Protein AF-A0AAW5B518-F1 (afdb_monomer)

Mean predicted aligned error: 6.76 Å

Structure (mmCIF, N/CA/C/O backbone):
data_AF-A0AAW5B518-F1
#
_entry.id   AF-A0AAW5B518-F1
#
loop_
_atom_site.group_PDB
_atom_site.id
_atom_site.type_symbol
_atom_site.label_atom_id
_atom_site.label_alt_id
_atom_site.label_comp_id
_atom_site.label_asym_id
_atom_site.label_entity_id
_atom_site.label_seq_id
_atom_site.pdbx_PDB_ins_code
_atom_site.Cartn_x
_atom_site.Cartn_y
_atom_site.Cartn_z
_atom_site.occupancy
_atom_site.B_iso_or_equiv
_atom_site.auth_seq_id
_atom_site.auth_comp_id
_atom_site.auth_asym_id
_atom_site.auth_atom_id
_atom_site.pdbx_PDB_model_num
ATOM 1 N N . MET A 1 1 ? -22.411 -0.157 7.465 1.00 55.94 1 MET A N 1
ATOM 2 C CA . MET A 1 1 ? -22.295 -1.334 6.573 1.00 55.94 1 MET A CA 1
ATOM 3 C C . MET A 1 1 ? -21.384 -1.127 5.349 1.00 55.94 1 MET A C 1
ATOM 5 O O . MET A 1 1 ? -20.871 -2.118 4.850 1.00 55.94 1 MET A O 1
ATOM 9 N N . ASN A 1 2 ? -21.084 0.107 4.903 1.00 72.38 2 ASN A N 1
ATOM 10 C CA . ASN A 1 2 ? -20.284 0.327 3.677 1.00 72.38 2 ASN A CA 1
ATOM 11 C C . ASN A 1 2 ? -18.753 0.385 3.869 1.00 72.38 2 ASN A C 1
ATOM 13 O O . ASN A 1 2 ? -18.021 -0.028 2.974 1.00 72.38 2 ASN A O 1
ATOM 17 N N . LEU A 1 3 ? -18.254 0.828 5.030 1.00 73.12 3 LEU A N 1
ATOM 18 C CA . LEU A 1 3 ? -16.806 0.969 5.286 1.00 73.12 3 LEU A CA 1
ATOM 19 C C . LEU A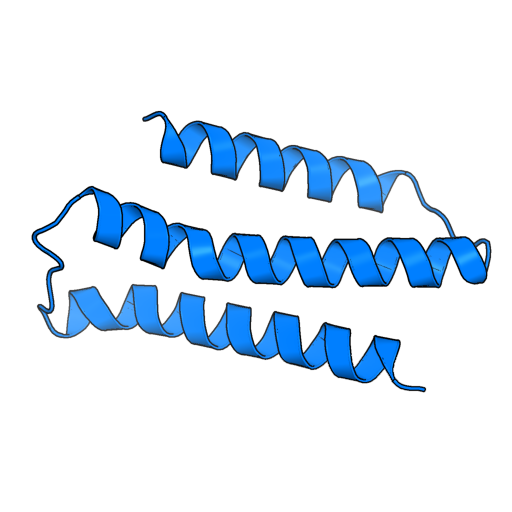 1 3 ? -16.061 -0.371 5.278 1.00 73.12 3 LEU A C 1
ATOM 21 O O . LEU A 1 3 ? -14.957 -0.467 4.747 1.00 73.12 3 LEU A O 1
ATOM 25 N N . TYR A 1 4 ? -16.693 -1.420 5.814 1.00 77.31 4 TYR A N 1
ATOM 26 C CA . TYR A 1 4 ? -16.109 -2.757 5.837 1.00 77.31 4 TYR A CA 1
ATOM 27 C C . TYR A 1 4 ? -15.918 -3.285 4.410 1.00 77.31 4 TYR A C 1
ATOM 29 O O . TYR A 1 4 ? -14.807 -3.644 4.042 1.00 77.31 4 TYR A O 1
ATOM 37 N N . ARG A 1 5 ? -16.953 -3.230 3.558 1.00 83.06 5 ARG A N 1
ATOM 38 C CA . ARG A 1 5 ? -16.847 -3.650 2.147 1.00 83.06 5 ARG A CA 1
ATOM 39 C C . ARG A 1 5 ? -15.808 -2.836 1.372 1.00 83.06 5 ARG A C 1
ATOM 41 O O . ARG A 1 5 ? -15.005 -3.428 0.660 1.00 83.06 5 ARG A O 1
ATOM 48 N N . ALA A 1 6 ? -15.773 -1.516 1.561 1.00 83.62 6 ALA A N 1
ATOM 49 C CA . ALA A 1 6 ? -14.784 -0.649 0.919 1.00 83.62 6 ALA A CA 1
ATOM 50 C C . ALA A 1 6 ? -13.341 -1.025 1.303 1.00 83.62 6 ALA A C 1
ATOM 52 O O . ALA A 1 6 ? -12.479 -1.120 0.434 1.00 83.62 6 ALA A O 1
ATOM 53 N N . LYS A 1 7 ? -13.084 -1.328 2.584 1.00 84.81 7 LYS A N 1
ATOM 54 C CA . LYS A 1 7 ? -11.771 -1.795 3.059 1.00 84.81 7 LYS A CA 1
ATOM 55 C C . LYS A 1 7 ? -11.330 -3.083 2.359 1.00 84.81 7 LYS A C 1
ATOM 57 O O . LYS A 1 7 ? -10.201 -3.162 1.886 1.00 84.81 7 LYS A O 1
ATOM 62 N N . TYR A 1 8 ? -12.204 -4.090 2.301 1.00 85.81 8 TYR A N 1
ATOM 63 C CA . TYR A 1 8 ? -11.869 -5.362 1.651 1.00 85.81 8 TYR A CA 1
ATOM 64 C C . TYR A 1 8 ? -11.654 -5.197 0.149 1.00 85.81 8 TYR A C 1
ATOM 66 O O . TYR A 1 8 ? -10.758 -5.832 -0.394 1.00 85.81 8 TYR A O 1
ATOM 74 N N . LEU A 1 9 ? -12.412 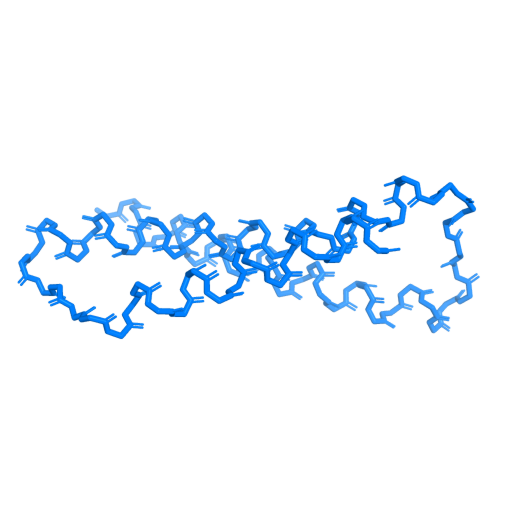-4.313 -0.504 1.00 88.88 9 LEU A N 1
ATOM 75 C CA . LEU A 1 9 ? -12.215 -4.005 -1.917 1.00 88.88 9 LEU A CA 1
ATOM 76 C C . LEU A 1 9 ? -10.838 -3.370 -2.170 1.00 88.88 9 LEU A C 1
ATOM 78 O O . LEU A 1 9 ? -10.139 -3.788 -3.086 1.00 88.88 9 LEU A O 1
ATOM 82 N N . LEU A 1 10 ? -10.410 -2.424 -1.326 1.00 89.12 10 LEU A N 1
ATOM 83 C CA . LEU A 1 10 ? -9.077 -1.815 -1.421 1.00 89.12 10 LEU A CA 1
ATOM 84 C C . LEU A 1 10 ? -7.957 -2.841 -1.226 1.00 89.12 10 LEU A C 1
ATOM 86 O O . LEU A 1 10 ? -6.994 -2.847 -1.988 1.00 89.12 10 LEU A O 1
ATOM 90 N N . TYR A 1 11 ? -8.091 -3.736 -0.245 1.00 89.12 11 TYR A N 1
ATOM 91 C CA . TYR A 1 11 ? -7.109 -4.801 -0.032 1.00 89.12 11 TYR A CA 1
ATOM 92 C C . TYR A 1 11 ? -7.092 -5.825 -1.167 1.00 89.12 11 TYR A C 1
ATOM 94 O O . TYR A 1 11 ? -6.018 -6.281 -1.547 1.00 89.12 11 TYR A O 1
ATOM 102 N N . LEU A 1 12 ? -8.251 -6.152 -1.742 1.00 91.38 12 LEU A N 1
ATOM 103 C CA . LEU A 1 12 ? -8.340 -7.040 -2.898 1.00 91.38 12 LEU A CA 1
ATOM 104 C C . LEU A 1 12 ? -7.648 -6.425 -4.121 1.00 91.38 12 LEU A C 1
ATOM 106 O O . LEU A 1 12 ? -6.851 -7.093 -4.773 1.00 91.38 12 LEU A O 1
ATOM 110 N N . LEU A 1 13 ? -7.898 -5.142 -4.398 1.00 91.75 13 LEU A N 1
ATOM 111 C CA . LEU A 1 13 ? -7.234 -4.418 -5.484 1.00 91.75 13 LEU A CA 1
ATOM 112 C C . LEU A 1 13 ? -5.720 -4.330 -5.264 1.00 91.75 13 LEU A C 1
ATOM 114 O O . LEU A 1 13 ? -4.955 -4.534 -6.203 1.00 91.75 13 LEU A O 1
ATOM 118 N N . ALA A 1 14 ? -5.279 -4.088 -4.026 1.00 90.50 14 ALA A N 1
ATOM 119 C CA . ALA A 1 14 ? -3.860 -4.095 -3.688 1.00 90.50 14 ALA A CA 1
ATOM 120 C C . ALA A 1 14 ? -3.215 -5.469 -3.923 1.00 90.50 14 ALA A C 1
ATOM 122 O O . ALA A 1 14 ? -2.125 -5.547 -4.483 1.00 90.50 14 ALA A O 1
ATOM 123 N N . LEU A 1 15 ? -3.896 -6.552 -3.536 1.00 91.44 15 LEU A N 1
ATOM 124 C CA . LEU A 1 15 ? -3.421 -7.919 -3.746 1.00 91.44 15 LEU A CA 1
ATOM 125 C C . LEU A 1 15 ? -3.257 -8.226 -5.240 1.00 91.44 15 LEU A C 1
ATOM 127 O O . LEU A 1 15 ? -2.216 -8.729 -5.656 1.00 91.44 15 LEU A O 1
ATOM 131 N N . ILE A 1 16 ? -4.262 -7.880 -6.048 1.00 91.56 16 ILE A N 1
ATOM 132 C CA . ILE A 1 16 ? -4.220 -8.050 -7.506 1.00 91.56 16 ILE A CA 1
ATOM 133 C C . ILE A 1 16 ? -3.069 -7.232 -8.102 1.00 91.56 16 ILE A C 1
ATOM 135 O O . ILE A 1 16 ? -2.310 -7.748 -8.919 1.00 91.56 16 ILE A O 1
ATOM 139 N N . GLY A 1 17 ? -2.895 -5.984 -7.660 1.00 89.12 17 GLY A N 1
ATOM 140 C CA . GLY A 1 17 ? -1.794 -5.126 -8.095 1.00 89.12 17 GLY A CA 1
ATOM 141 C C . GLY A 1 17 ? -0.415 -5.699 -7.756 1.00 89.12 17 GLY A C 1
ATOM 142 O O . GLY A 1 17 ? 0.474 -5.686 -8.603 1.00 89.12 17 GLY A O 1
ATOM 143 N N . MET A 1 18 ? -0.236 -6.267 -6.558 1.00 89.44 18 MET A N 1
ATOM 144 C CA . MET A 1 18 ? 1.015 -6.944 -6.191 1.00 89.44 18 MET A CA 1
ATOM 145 C C . MET A 1 18 ? 1.270 -8.201 -7.024 1.00 89.44 18 MET A C 1
ATOM 147 O O . MET A 1 18 ? 2.399 -8.428 -7.447 1.00 89.44 18 MET A O 1
ATOM 151 N N . LEU A 1 19 ? 0.239 -9.005 -7.294 1.00 89.50 19 LEU A N 1
ATOM 152 C CA . LEU A 1 19 ? 0.375 -10.179 -8.159 1.00 89.50 19 LEU A CA 1
ATOM 153 C C . LEU A 1 19 ? 0.777 -9.775 -9.583 1.00 89.50 19 LEU A C 1
ATOM 155 O O 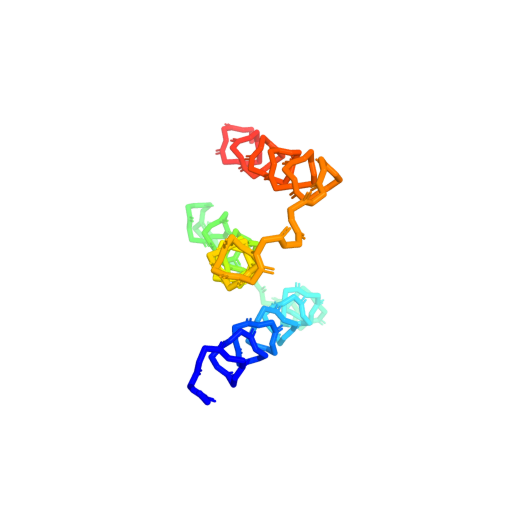. LEU A 1 19 ? 1.688 -10.370 -10.151 1.00 89.50 19 LEU A O 1
ATOM 159 N N . LEU A 1 20 ? 0.162 -8.725 -10.133 1.00 86.81 20 LEU A N 1
ATOM 160 C CA . LEU A 1 20 ? 0.524 -8.183 -11.444 1.00 86.81 20 LEU A CA 1
ATOM 161 C C . LEU A 1 20 ? 1.982 -7.719 -11.494 1.00 86.81 20 LEU A C 1
ATOM 163 O O . LEU A 1 20 ? 2.673 -8.022 -12.461 1.00 86.81 20 LEU A O 1
ATOM 167 N N . LEU A 1 21 ? 2.472 -7.049 -10.447 1.00 86.81 21 LEU A N 1
ATOM 168 C CA . LEU A 1 21 ? 3.873 -6.624 -10.358 1.00 86.81 21 LEU A CA 1
ATOM 169 C C . LEU A 1 21 ? 4.864 -7.792 -10.420 1.00 86.81 21 LEU A C 1
ATOM 171 O O . LEU A 1 21 ? 5.947 -7.630 -10.971 1.00 86.81 21 LEU A O 1
ATOM 175 N N . VAL A 1 22 ? 4.502 -8.959 -9.883 1.00 85.00 22 VAL A N 1
ATOM 176 C CA . VAL A 1 22 ? 5.333 -10.171 -9.962 1.00 85.00 22 VAL A CA 1
ATOM 177 C C . VAL A 1 22 ? 5.227 -10.831 -11.340 1.00 85.00 22 VAL A C 1
ATOM 179 O O . VAL A 1 22 ? 6.210 -11.367 -11.842 1.00 85.00 22 VAL A O 1
ATOM 182 N N . VAL A 1 23 ? 4.055 -10.780 -11.976 1.00 84.81 23 VAL A N 1
ATOM 183 C CA . VAL A 1 23 ? 3.803 -11.426 -13.276 1.00 84.81 23 VAL A CA 1
ATOM 184 C C . VAL A 1 23 ? 4.372 -10.629 -14.456 1.00 84.81 23 VAL A C 1
ATOM 186 O O . VAL A 1 23 ? 4.866 -11.230 -15.405 1.00 84.81 23 VAL A O 1
ATOM 189 N N . LEU A 1 24 ? 4.360 -9.294 -14.409 1.00 83.81 24 LEU A N 1
ATOM 190 C CA . LEU A 1 24 ? 4.899 -8.429 -15.470 1.00 83.81 24 LEU A CA 1
ATOM 191 C C . LEU A 1 24 ? 6.344 -8.775 -15.893 1.00 83.81 24 LEU A C 1
ATOM 193 O O . LEU A 1 24 ? 6.562 -8.983 -17.090 1.00 83.81 24 LEU A O 1
ATOM 197 N N . PRO A 1 25 ? 7.321 -8.913 -14.971 1.00 78.38 25 PRO A N 1
ATOM 198 C CA . PRO A 1 25 ? 8.678 -9.302 -15.345 1.00 78.38 25 PRO A CA 1
ATOM 199 C C . PRO A 1 25 ? 8.762 -10.744 -15.865 1.00 78.38 25 PRO A C 1
ATOM 201 O O . PRO A 1 25 ? 9.588 -11.017 -16.732 1.00 78.38 25 PRO A O 1
ATOM 204 N N . LEU A 1 26 ? 7.890 -11.659 -15.416 1.00 82.31 26 LEU A N 1
ATOM 205 C CA . LEU A 1 26 ? 7.828 -13.035 -15.940 1.00 82.31 26 LEU A CA 1
ATOM 206 C C . LEU A 1 26 ? 7.358 -13.082 -17.401 1.00 82.31 26 LEU A C 1
ATOM 208 O O . LEU A 1 26 ? 7.726 -13.992 -18.139 1.00 82.31 26 LEU A O 1
ATOM 212 N N . LEU A 1 27 ? 6.580 -12.086 -17.829 1.00 84.25 27 LEU A N 1
ATOM 213 C CA . LEU A 1 27 ? 6.143 -11.909 -19.215 1.00 84.25 27 LEU A CA 1
ATOM 214 C C . LEU A 1 27 ? 7.113 -11.055 -20.047 1.00 84.25 27 LEU A C 1
ATOM 216 O O . LEU A 1 27 ? 6.810 -10.744 -21.194 1.00 84.25 27 LEU A O 1
ATOM 220 N N . SER A 1 28 ? 8.271 -10.674 -19.489 1.00 77.94 28 SER A N 1
ATOM 221 C CA . SER A 1 28 ? 9.245 -9.772 -20.126 1.00 77.94 28 SER A CA 1
ATOM 222 C C . SER A 1 28 ? 8.665 -8.405 -20.519 1.00 77.94 28 SER A C 1
ATOM 224 O O . SER A 1 28 ? 9.190 -7.731 -21.403 1.00 77.94 28 SER A O 1
ATOM 226 N N . ILE A 1 29 ? 7.5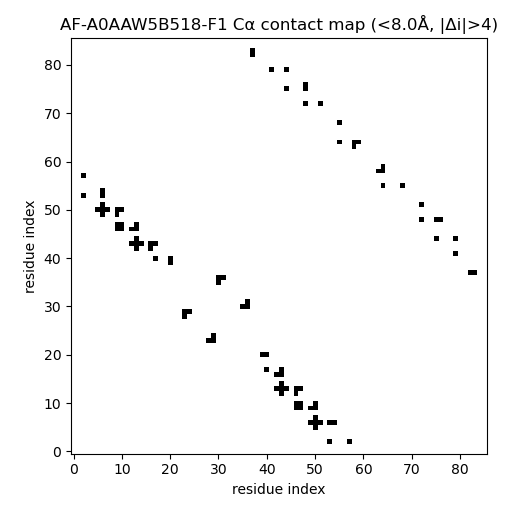86 -7.974 -19.856 1.00 74.31 29 ILE A N 1
ATOM 227 C CA . ILE A 1 29 ? 6.982 -6.657 -20.066 1.00 74.31 29 ILE A CA 1
ATOM 228 C C . ILE A 1 29 ? 7.719 -5.669 -19.166 1.00 74.31 29 ILE A C 1
ATOM 230 O O . ILE A 1 29 ? 7.554 -5.681 -17.944 1.00 74.31 29 ILE A O 1
ATOM 234 N N . THR A 1 30 ? 8.537 -4.809 -19.765 1.00 71.25 30 THR A N 1
ATOM 235 C CA . THR A 1 30 ? 9.257 -3.747 -19.062 1.00 71.25 30 THR A CA 1
ATOM 236 C C . THR A 1 30 ? 8.588 -2.397 -19.297 1.00 71.25 30 THR A C 1
ATOM 238 O O . THR A 1 30 ? 8.108 -2.086 -20.384 1.00 71.25 30 THR A O 1
ATOM 241 N N . VAL A 1 31 ? 8.540 -1.575 -18.249 1.00 73.00 31 VAL A N 1
ATOM 242 C CA . VAL A 1 31 ? 8.113 -0.178 -18.353 1.00 73.00 31 VAL A CA 1
ATOM 243 C C . VAL A 1 31 ? 9.373 0.669 -18.460 1.00 73.00 31 VAL A C 1
ATOM 245 O O . VAL A 1 31 ? 10.098 0.821 -17.481 1.00 73.00 31 VAL A O 1
ATOM 248 N N . GLU A 1 32 ? 9.643 1.206 -19.649 1.00 77.56 32 GLU A N 1
ATOM 249 C CA . GLU A 1 32 ? 10.868 1.975 -19.930 1.00 77.56 32 GLU A CA 1
ATOM 250 C C . GLU A 1 32 ? 10.917 3.317 -19.188 1.00 77.56 32 GLU A C 1
ATOM 252 O O . GLU A 1 32 ? 11.989 3.853 -18.915 1.00 77.56 32 GLU A O 1
ATOM 257 N N . ASN A 1 33 ? 9.754 3.865 -18.821 1.00 82.50 33 ASN A N 1
ATOM 258 C CA . ASN A 1 33 ? 9.680 5.118 -18.086 1.00 82.50 33 ASN A CA 1
ATOM 259 C C . ASN A 1 33 ? 9.875 4.879 -16.570 1.00 82.50 33 ASN A C 1
ATOM 261 O O . ASN A 1 33 ? 9.021 4.247 -15.933 1.00 82.50 33 ASN A O 1
ATOM 265 N N . PRO A 1 34 ? 10.936 5.437 -15.955 1.00 78.69 34 PRO A N 1
ATOM 266 C CA . PRO A 1 34 ? 11.253 5.203 -14.548 1.00 78.69 34 PRO A CA 1
ATOM 267 C C . PRO A 1 34 ? 10.196 5.778 -13.595 1.00 78.69 34 PRO A C 1
ATOM 269 O O . PRO A 1 34 ? 9.919 5.177 -12.557 1.00 78.69 34 PRO A O 1
ATOM 272 N N . PHE A 1 35 ? 9.545 6.892 -13.950 1.00 76.56 35 PHE A N 1
ATOM 273 C CA . PHE A 1 35 ? 8.463 7.466 -13.146 1.00 76.56 35 PHE A CA 1
ATOM 274 C C . PHE A 1 35 ? 7.210 6.587 -13.166 1.00 76.56 35 PHE A C 1
ATOM 276 O O . PHE A 1 35 ? 6.603 6.360 -12.116 1.00 76.56 35 PHE A O 1
ATOM 283 N N . LEU A 1 36 ? 6.832 6.056 -14.334 1.00 78.62 36 LEU A N 1
ATOM 284 C CA . LEU A 1 36 ? 5.687 5.147 -14.440 1.00 78.62 36 LEU A CA 1
ATOM 285 C C . LEU A 1 36 ? 5.957 3.837 -13.697 1.00 78.62 36 LEU A C 1
ATOM 287 O O . LEU A 1 36 ? 5.093 3.378 -12.955 1.00 78.62 36 LEU A O 1
ATOM 291 N N . SER A 1 37 ? 7.167 3.288 -13.819 1.00 81.06 37 SER A N 1
ATOM 292 C CA . SER A 1 37 ? 7.582 2.081 -13.098 1.00 81.06 37 SER A CA 1
ATOM 293 C C . SER A 1 37 ? 7.465 2.253 -11.577 1.00 81.06 37 SER A C 1
ATOM 295 O O . SER A 1 37 ? 6.750 1.490 -10.922 1.00 81.06 37 SER A O 1
ATOM 297 N N . LYS A 1 38 ? 8.052 3.321 -11.010 1.00 81.94 38 LYS A N 1
ATOM 298 C CA . LYS A 1 38 ? 7.939 3.617 -9.570 1.00 81.94 38 LYS A CA 1
ATOM 299 C C . LYS A 1 38 ? 6.483 3.818 -9.135 1.00 81.94 38 LYS A C 1
ATOM 301 O O . LYS A 1 38 ? 6.081 3.318 -8.087 1.00 81.94 38 LYS A O 1
ATOM 306 N N . THR A 1 39 ? 5.667 4.487 -9.951 1.00 81.88 39 THR A N 1
ATOM 307 C CA . THR A 1 39 ? 4.245 4.726 -9.644 1.00 81.88 39 THR A CA 1
ATOM 308 C C . THR A 1 39 ? 3.435 3.429 -9.596 1.00 81.88 39 THR A C 1
ATOM 310 O O . THR A 1 39 ? 2.658 3.226 -8.663 1.00 81.88 39 THR A O 1
ATOM 313 N N . ILE A 1 40 ? 3.635 2.527 -10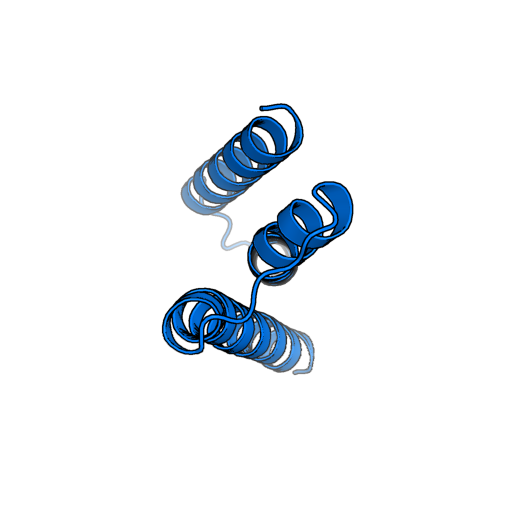.562 1.00 84.88 40 ILE A N 1
ATOM 314 C CA . ILE A 1 40 ? 2.940 1.231 -10.617 1.00 84.88 40 ILE A CA 1
ATOM 315 C C . ILE A 1 40 ? 3.321 0.371 -9.407 1.00 84.88 40 ILE A C 1
ATOM 317 O O . ILE A 1 40 ? 2.449 -0.264 -8.816 1.00 84.88 40 ILE A O 1
ATOM 321 N N . VAL A 1 41 ? 4.591 0.402 -8.987 1.00 84.88 41 VAL A N 1
ATOM 322 C CA . VAL A 1 41 ? 5.052 -0.316 -7.788 1.00 84.88 41 VAL A CA 1
ATOM 323 C C . VAL A 1 41 ? 4.439 0.253 -6.509 1.00 84.88 41 VAL A C 1
ATOM 325 O O . VAL A 1 41 ? 4.095 -0.505 -5.609 1.00 84.88 41 VAL A O 1
ATOM 328 N N . VAL A 1 42 ? 4.260 1.572 -6.424 1.00 86.88 42 VAL A N 1
ATOM 329 C CA . VAL A 1 42 ? 3.724 2.255 -5.235 1.00 86.88 42 VAL A CA 1
ATOM 330 C C . VAL A 1 42 ? 2.204 2.109 -5.099 1.00 86.88 42 VAL A C 1
ATOM 332 O O . VAL A 1 42 ? 1.683 2.091 -3.981 1.00 86.88 42 VAL A O 1
ATOM 335 N N . LEU A 1 43 ? 1.478 1.956 -6.209 1.00 87.94 43 LEU A N 1
ATOM 336 C CA . LEU A 1 43 ? 0.013 1.923 -6.234 1.00 87.94 43 LEU A CA 1
ATOM 337 C C . LEU A 1 43 ? -0.611 0.890 -5.260 1.00 87.94 43 LEU A C 1
ATOM 339 O O . LEU A 1 43 ? -1.496 1.277 -4.489 1.00 87.94 43 LEU A O 1
ATOM 343 N N . PRO A 1 44 ? -0.163 -0.382 -5.190 1.00 86.94 44 PRO A N 1
ATOM 344 C CA . PRO A 1 44 ? -0.692 -1.351 -4.228 1.00 86.94 44 PRO A CA 1
ATOM 345 C C . PRO A 1 44 ? -0.478 -0.937 -2.769 1.00 86.94 44 PRO A C 1
ATOM 347 O O . PRO A 1 44 ? -1.357 -1.143 -1.933 1.00 86.94 44 PRO A O 1
ATOM 350 N N . PHE A 1 45 ? 0.658 -0.313 -2.451 1.00 86.44 45 PHE A N 1
ATOM 351 C CA . PHE A 1 45 ? 0.955 0.149 -1.094 1.00 86.44 45 PHE A CA 1
ATOM 352 C C . PHE A 1 45 ? 0.042 1.304 -0.678 1.00 86.44 45 PHE A C 1
ATOM 354 O O . PHE A 1 45 ? -0.467 1.306 0.444 1.00 86.44 45 PHE A O 1
ATOM 361 N N . VAL A 1 46 ? -0.249 2.233 -1.595 1.00 87.94 46 VAL A N 1
ATOM 362 C CA . VAL A 1 46 ? -1.223 3.314 -1.367 1.00 87.94 46 VAL A CA 1
ATOM 363 C C . VAL A 1 46 ? -2.609 2.742 -1.070 1.00 87.94 46 VAL A C 1
ATOM 365 O O . VAL A 1 46 ? -3.264 3.174 -0.121 1.00 87.94 46 VAL A O 1
ATOM 368 N N . LEU A 1 47 ? -3.043 1.726 -1.822 1.00 89.38 47 LEU A N 1
ATOM 369 C CA . LEU A 1 47 ? -4.326 1.054 -1.594 1.00 89.38 47 LEU A CA 1
ATOM 370 C C . LEU A 1 47 ? -4.389 0.383 -0.211 1.00 89.38 47 LEU A C 1
ATOM 372 O O . LEU A 1 47 ? -5.399 0.503 0.490 1.00 89.38 47 LEU A O 1
ATOM 376 N N . VAL A 1 48 ? -3.300 -0.257 0.232 1.00 87.75 48 VAL A N 1
ATOM 377 C CA . VAL A 1 48 ? -3.195 -0.818 1.592 1.00 87.75 48 VAL A CA 1
ATOM 378 C C . VAL A 1 48 ? -3.261 0.281 2.653 1.00 87.75 48 VAL A C 1
ATOM 380 O O . VAL A 1 48 ? -3.994 0.132 3.633 1.00 87.75 48 VAL A O 1
ATOM 383 N N . LEU A 1 49 ? -2.547 1.395 2.467 1.00 88.06 49 LEU A N 1
ATOM 384 C CA . LEU A 1 49 ? -2.569 2.533 3.392 1.00 88.06 49 LEU A CA 1
ATOM 385 C C . LEU A 1 49 ? -3.967 3.154 3.502 1.00 88.06 49 LEU A C 1
ATOM 387 O O . LEU A 1 49 ? -4.425 3.439 4.611 1.00 88.06 49 LEU A O 1
ATOM 391 N N . MET A 1 50 ? -4.685 3.302 2.386 1.00 87.12 50 MET A N 1
ATOM 392 C CA . MET A 1 50 ? -6.076 3.763 2.383 1.00 87.12 50 MET A CA 1
ATOM 393 C C . MET A 1 50 ? -6.991 2.794 3.142 1.00 87.12 50 MET A C 1
ATOM 395 O O . MET A 1 50 ? -7.758 3.220 4.009 1.00 87.12 50 MET A O 1
ATOM 399 N N . GLY A 1 51 ? -6.873 1.485 2.894 1.00 86.56 51 GLY A N 1
ATOM 400 C CA . GLY A 1 51 ? -7.642 0.464 3.613 1.00 86.56 51 GLY A CA 1
ATOM 401 C C . GLY A 1 51 ? -7.361 0.461 5.122 1.00 86.56 51 GLY A C 1
ATOM 402 O O . GLY A 1 51 ? -8.289 0.387 5.935 1.00 86.56 51 GLY A O 1
ATOM 403 N N . LYS A 1 52 ? -6.093 0.632 5.514 1.00 84.25 52 LYS A N 1
ATOM 404 C CA . LYS A 1 52 ? -5.673 0.791 6.915 1.00 84.25 52 LYS A CA 1
ATOM 405 C C . LYS A 1 52 ? -6.238 2.060 7.541 1.00 84.25 52 LYS A C 1
ATOM 407 O O . LYS A 1 52 ? -6.762 1.992 8.650 1.00 84.25 52 LYS A O 1
ATOM 412 N N . SER A 1 53 ? -6.203 3.181 6.829 1.00 84.38 53 SER A N 1
ATOM 413 C CA . SER A 1 53 ? -6.753 4.460 7.292 1.00 84.38 53 SER A CA 1
ATOM 414 C C . SER A 1 53 ? -8.254 4.349 7.568 1.00 84.38 53 SER A C 1
ATOM 416 O O . SER A 1 53 ? -8.716 4.740 8.639 1.00 84.38 53 SER A O 1
ATOM 418 N N . LEU A 1 54 ? -9.006 3.704 6.669 1.00 85.50 54 LEU A N 1
ATOM 419 C CA . LEU A 1 54 ? -10.421 3.393 6.896 1.00 85.50 54 LEU A CA 1
ATOM 420 C C . LEU A 1 54 ? -10.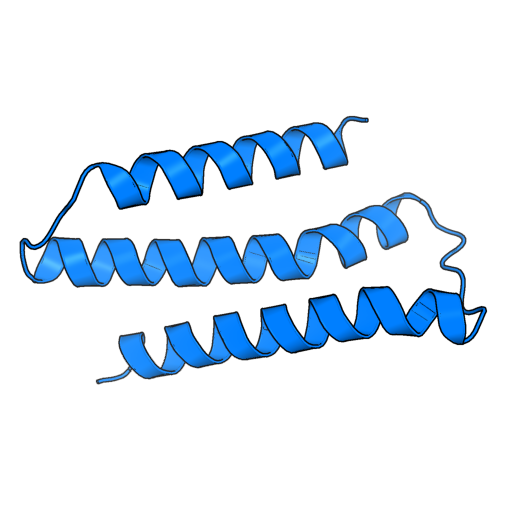620 2.490 8.120 1.00 85.50 54 LEU A C 1
ATOM 422 O O . LEU A 1 54 ? -11.526 2.729 8.916 1.00 85.50 54 LEU A O 1
ATOM 426 N N . SER A 1 55 ? -9.756 1.488 8.314 1.00 82.25 55 SER A N 1
ATOM 427 C CA . SER A 1 55 ? -9.808 0.625 9.498 1.00 82.25 55 SER A CA 1
ATOM 428 C C . SER A 1 55 ? -9.533 1.384 10.799 1.00 82.25 55 SER A C 1
ATOM 430 O O . SER A 1 55 ? -10.126 1.044 11.819 1.00 82.25 55 SER A O 1
ATOM 432 N N . ILE A 1 56 ? -8.646 2.382 10.785 1.00 81.88 56 ILE A N 1
ATOM 433 C CA . ILE A 1 56 ? -8.358 3.230 11.949 1.00 81.88 56 ILE A CA 1
ATOM 434 C C . ILE A 1 56 ? -9.567 4.113 12.265 1.00 81.88 56 ILE A C 1
ATOM 436 O O . ILE A 1 56 ? -9.932 4.237 13.431 1.00 81.88 56 ILE A O 1
ATOM 440 N N . ILE A 1 57 ? -10.215 4.689 11.248 1.00 82.38 57 ILE A N 1
ATOM 441 C CA . ILE A 1 57 ? -11.430 5.500 11.420 1.00 82.38 57 ILE A CA 1
ATOM 442 C C . ILE A 1 57 ? -12.559 4.657 12.033 1.00 82.38 57 ILE A C 1
ATOM 444 O O . ILE A 1 57 ? -13.213 5.102 12.978 1.00 82.38 57 ILE A O 1
ATOM 448 N N . ASP A 1 58 ? -12.749 3.426 11.552 1.00 80.62 58 ASP A N 1
ATOM 449 C CA . ASP A 1 58 ? -13.766 2.499 12.067 1.00 80.62 58 ASP A CA 1
ATOM 450 C C . ASP A 1 58 ? -13.466 2.070 13.518 1.00 80.62 58 ASP A C 1
ATOM 452 O O . ASP A 1 58 ? -14.331 2.147 14.390 1.00 80.62 58 ASP A O 1
ATOM 456 N N . LYS A 1 59 ? -12.203 1.744 13.832 1.00 78.94 59 LYS A N 1
ATOM 457 C CA . LYS A 1 59 ? -11.760 1.428 15.204 1.00 78.94 59 LYS A CA 1
ATOM 458 C C . LYS A 1 59 ? -11.871 2.617 16.159 1.00 78.94 59 LYS A C 1
ATOM 460 O O . LYS A 1 59 ? -12.267 2.437 17.308 1.00 78.94 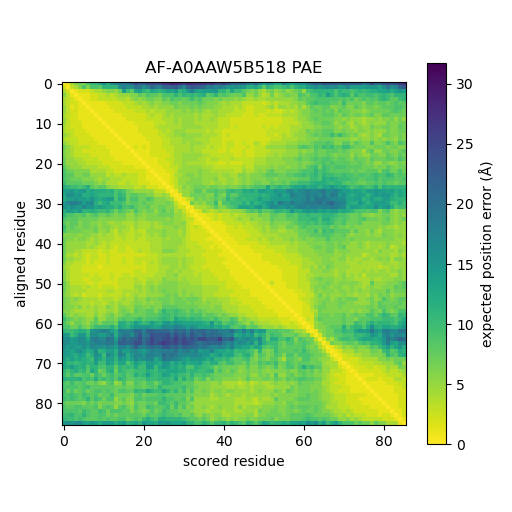59 LYS A O 1
ATOM 465 N N . LYS A 1 60 ? -11.572 3.839 15.696 1.00 77.62 60 LYS A N 1
ATOM 466 C CA . LYS A 1 60 ? -11.752 5.077 16.476 1.00 77.62 60 LYS A CA 1
ATOM 467 C C . LYS A 1 60 ? -13.215 5.261 16.867 1.00 77.62 60 LYS A C 1
ATOM 469 O O . LYS A 1 60 ? -13.504 5.625 18.003 1.00 77.62 60 LYS A O 1
ATOM 474 N N . ARG A 1 61 ? -14.130 4.982 15.933 1.00 76.62 61 ARG A N 1
ATOM 475 C CA . ARG A 1 61 ? -15.578 5.055 16.159 1.00 76.62 61 ARG A CA 1
ATOM 476 C C . ARG A 1 61 ? -16.050 4.048 17.212 1.00 76.62 61 ARG A C 1
ATOM 478 O O . ARG A 1 61 ? -16.912 4.393 18.012 1.00 76.62 61 ARG A O 1
ATOM 485 N N . ASN A 1 62 ? -15.439 2.866 17.255 1.00 78.75 62 ASN A N 1
ATOM 486 C CA . ASN A 1 62 ? -15.771 1.802 18.208 1.00 78.75 62 ASN A CA 1
ATOM 487 C C . ASN A 1 62 ? -14.922 1.822 19.499 1.00 78.75 62 ASN A C 1
ATOM 489 O O . ASN A 1 62 ? -15.069 0.937 20.330 1.00 78.75 62 ASN A O 1
ATOM 493 N N . ARG A 1 63 ? -14.056 2.833 19.698 1.00 71.50 63 ARG A N 1
ATOM 494 C CA . ARG A 1 63 ? -13.125 2.972 20.845 1.00 71.50 63 ARG A CA 1
ATOM 495 C C . ARG A 1 63 ? -12.119 1.816 2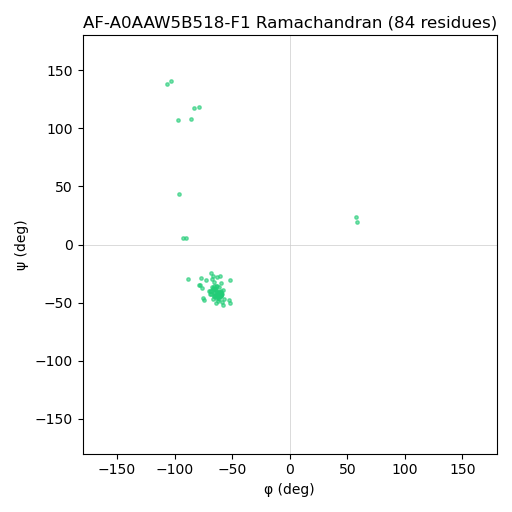1.032 1.00 71.50 63 ARG A C 1
ATOM 497 O O . ARG A 1 63 ? -11.494 1.719 22.081 1.00 71.50 63 ARG A O 1
ATOM 504 N N . GLU A 1 64 ? -11.874 1.005 20.004 1.00 69.12 64 GLU A N 1
ATOM 505 C CA . GLU A 1 64 ? -10.938 -0.137 20.026 1.00 69.12 64 GLU A CA 1
ATOM 506 C C . GLU A 1 64 ? -9.548 0.230 19.460 1.00 69.12 64 GLU A C 1
ATOM 508 O O . GLU A 1 64 ? -8.971 -0.484 18.635 1.00 69.12 64 GLU A O 1
ATOM 513 N N . MET A 1 65 ? -9.002 1.392 19.830 1.00 63.78 65 MET A N 1
ATOM 514 C CA . MET A 1 65 ? -7.696 1.822 19.314 1.00 63.78 65 MET A CA 1
ATOM 515 C C . MET A 1 65 ? -6.539 1.112 20.028 1.00 63.78 65 MET A C 1
ATOM 517 O O . MET A 1 65 ? -6.318 1.309 21.218 1.00 63.78 65 MET A O 1
ATOM 521 N N . GLY A 1 66 ? -5.750 0.345 19.270 1.00 64.75 66 GLY A N 1
ATOM 522 C CA . GLY A 1 66 ? -4.473 -0.215 19.714 1.00 64.75 66 GLY A CA 1
ATOM 523 C C . GLY A 1 66 ? -3.274 0.495 19.072 1.00 64.75 66 GLY A C 1
ATOM 524 O O . GLY A 1 66 ? -3.258 0.733 17.865 1.00 64.75 66 GLY A O 1
ATOM 525 N N . LEU A 1 67 ? -2.228 0.770 19.862 1.00 66.44 67 LEU A N 1
ATOM 526 C CA . LEU A 1 67 ? -0.955 1.379 19.420 1.00 66.44 67 LEU A CA 1
ATOM 527 C C . LEU A 1 67 ? -0.303 0.657 18.223 1.00 66.44 67 LEU A C 1
ATOM 529 O O . LEU A 1 67 ? 0.320 1.294 17.375 1.00 66.44 67 LEU A O 1
ATOM 533 N N . LYS A 1 68 ? -0.503 -0.662 18.106 1.00 67.25 68 LYS A N 1
ATOM 534 C CA . LYS A 1 68 ? 0.048 -1.494 17.021 1.00 67.25 68 LYS A CA 1
ATOM 535 C C . LYS A 1 68 ? -0.418 -1.082 15.617 1.00 67.25 68 LYS A C 1
ATOM 537 O O . LYS A 1 68 ? 0.304 -1.310 14.648 1.00 67.25 68 LYS A O 1
ATOM 542 N N . ASP A 1 69 ? -1.596 -0.471 15.478 1.00 66.81 69 ASP A N 1
ATOM 543 C CA . ASP A 1 69 ? -2.109 -0.069 14.162 1.00 66.81 69 ASP A CA 1
ATOM 544 C C . ASP A 1 69 ? -1.366 1.140 13.578 1.00 66.81 69 ASP A C 1
ATOM 546 O O . ASP A 1 69 ? -1.196 1.228 12.357 1.00 66.81 69 ASP A O 1
ATOM 550 N N . TRP A 1 70 ? -0.871 2.029 14.443 1.00 67.25 70 TRP A N 1
ATOM 551 C CA . TRP A 1 70 ? -0.139 3.234 14.055 1.00 67.25 70 TRP A CA 1
ATOM 552 C C . TRP A 1 70 ? 1.285 2.921 13.605 1.00 67.25 70 TRP A C 1
ATOM 554 O O . TRP A 1 70 ? 1.694 3.371 12.536 1.00 67.25 70 TRP A O 1
ATOM 564 N N . THR A 1 71 ? 2.011 2.082 14.350 1.00 75.94 71 THR A N 1
ATOM 565 C CA . THR A 1 71 ? 3.406 1.730 14.034 1.00 75.94 71 THR A CA 1
ATOM 566 C C . THR A 1 71 ? 3.537 1.096 12.650 1.00 75.94 71 THR A C 1
ATOM 568 O O . THR A 1 71 ? 4.417 1.467 11.879 1.00 75.94 71 THR A O 1
ATOM 571 N N . PHE A 1 72 ? 2.621 0.192 12.293 1.00 71.50 72 PHE A N 1
ATOM 572 C CA . PHE A 1 72 ? 2.633 -0.461 10.982 1.00 71.50 72 PHE A CA 1
ATOM 573 C C . PHE A 1 72 ? 2.344 0.518 9.834 1.00 71.50 72 PHE A C 1
ATOM 575 O O . PHE A 1 72 ? 2.954 0.425 8.776 1.00 71.50 72 PHE A O 1
ATOM 582 N N . THR A 1 73 ? 1.431 1.470 10.042 1.00 78.69 73 THR A N 1
ATOM 583 C CA . THR A 1 73 ? 1.062 2.468 9.022 1.00 78.69 73 THR A CA 1
ATOM 584 C C . THR A 1 73 ? 2.200 3.466 8.789 1.00 78.69 73 THR A C 1
ATOM 586 O O . THR A 1 7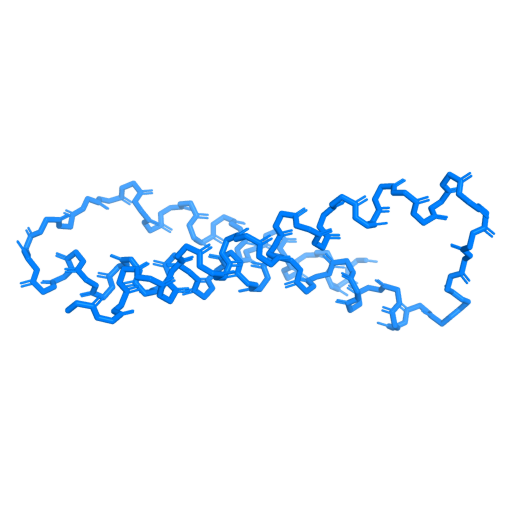3 ? 2.502 3.803 7.645 1.00 78.69 73 THR A O 1
ATOM 589 N N . ILE A 1 74 ? 2.879 3.885 9.862 1.00 80.94 74 ILE A N 1
ATOM 590 C CA . ILE A 1 74 ? 4.044 4.777 9.795 1.00 80.94 74 ILE A CA 1
ATOM 591 C C . ILE A 1 74 ? 5.215 4.072 9.104 1.00 80.94 74 ILE A C 1
ATOM 593 O O . ILE A 1 74 ? 5.789 4.637 8.179 1.00 80.94 74 ILE A O 1
ATOM 597 N N . GLY A 1 75 ? 5.522 2.827 9.489 1.00 82.44 75 GLY A N 1
ATOM 598 C CA . GLY A 1 75 ? 6.586 2.041 8.858 1.00 82.44 75 GLY A CA 1
ATOM 599 C C . GLY A 1 75 ? 6.371 1.870 7.353 1.00 82.44 75 GLY A C 1
ATOM 600 O O . GLY A 1 75 ? 7.269 2.168 6.573 1.00 82.44 75 GLY A O 1
ATOM 601 N N . LEU A 1 76 ? 5.153 1.500 6.938 1.00 81.50 76 LEU A N 1
ATOM 602 C CA . LEU A 1 76 ? 4.792 1.398 5.519 1.00 81.50 76 LEU A CA 1
ATOM 603 C C . LEU A 1 76 ? 4.948 2.725 4.777 1.00 81.50 76 LEU A C 1
ATOM 605 O O . LEU A 1 76 ? 5.499 2.746 3.683 1.00 81.50 76 LEU A O 1
ATOM 609 N N . THR A 1 77 ? 4.489 3.825 5.374 1.00 82.06 77 THR A N 1
ATOM 610 C CA . THR A 1 77 ? 4.605 5.156 4.765 1.00 82.06 77 THR A CA 1
ATOM 611 C C . THR A 1 77 ? 6.069 5.554 4.582 1.00 82.06 77 THR A C 1
ATOM 613 O O . THR A 1 77 ? 6.444 6.000 3.502 1.00 82.06 77 THR A O 1
ATOM 616 N N . ILE A 1 78 ? 6.914 5.346 5.598 1.00 84.56 78 ILE A N 1
ATOM 617 C CA . ILE A 1 78 ? 8.350 5.650 5.526 1.00 84.56 78 ILE A CA 1
ATOM 618 C C . ILE A 1 78 ? 9.022 4.809 4.438 1.00 84.56 78 ILE A C 1
ATOM 620 O O . ILE A 1 78 ? 9.722 5.364 3.595 1.00 84.56 78 ILE A O 1
ATOM 624 N N . SER A 1 79 ? 8.776 3.495 4.404 1.00 81.44 79 SER A N 1
ATOM 625 C CA . SER A 1 79 ? 9.316 2.618 3.358 1.00 81.44 79 SER A CA 1
ATOM 626 C C . SER A 1 79 ? 8.891 3.060 1.956 1.00 81.44 79 SER A C 1
ATOM 628 O O . SER A 1 79 ? 9.704 3.040 1.037 1.00 81.44 79 SER A O 1
ATOM 630 N N . MET A 1 80 ? 7.644 3.509 1.793 1.00 83.88 80 MET A N 1
ATOM 631 C CA . MET A 1 80 ? 7.117 3.979 0.511 1.00 83.88 80 MET A CA 1
ATOM 632 C C . MET A 1 80 ? 7.761 5.301 0.067 1.00 83.88 80 MET A C 1
ATOM 634 O O . MET A 1 80 ? 8.093 5.460 -1.103 1.00 83.88 80 MET A O 1
ATOM 638 N N . VAL A 1 81 ? 7.981 6.235 0.999 1.00 82.06 81 VAL A N 1
ATOM 639 C CA . VAL A 1 81 ? 8.678 7.503 0.725 1.00 82.06 81 VAL A CA 1
ATOM 640 C C . VAL A 1 81 ? 10.136 7.250 0.350 1.00 82.06 81 VAL A C 1
ATOM 642 O O . VAL A 1 81 ? 10.613 7.808 -0.635 1.00 82.06 81 VAL A O 1
ATOM 645 N N . LEU A 1 82 ? 10.831 6.373 1.081 1.00 83.56 82 LEU A N 1
ATOM 646 C CA . LEU A 1 82 ? 12.205 5.991 0.750 1.00 83.56 82 LEU A CA 1
ATOM 647 C C . LEU A 1 82 ? 12.287 5.362 -0.649 1.00 83.56 82 LEU A C 1
ATOM 649 O O . LEU A 1 82 ? 13.146 5.753 -1.428 1.00 83.56 82 LEU A O 1
ATOM 653 N N . PHE A 1 83 ? 11.360 4.469 -1.008 1.00 80.50 83 PHE A N 1
ATOM 654 C CA . PHE A 1 83 ? 11.301 3.862 -2.345 1.00 80.50 83 PHE A CA 1
ATOM 655 C C . PHE A 1 83 ? 11.030 4.868 -3.482 1.00 80.50 83 PHE A C 1
ATOM 657 O O . PHE A 1 83 ? 11.418 4.646 -4.624 1.00 80.50 83 PHE A O 1
ATOM 664 N N . LEU A 1 84 ? 10.338 5.974 -3.205 1.00 78.12 84 LEU A N 1
ATOM 665 C CA . LEU A 1 84 ? 10.127 7.021 -4.208 1.00 78.12 84 LEU A CA 1
ATOM 666 C C . LEU A 1 84 ? 11.387 7.870 -4.425 1.00 78.12 84 LEU A C 1
ATOM 668 O O . LEU A 1 84 ? 11.663 8.264 -5.560 1.00 78.12 84 LEU A O 1
ATOM 672 N N . ILE A 1 85 ? 12.132 8.144 -3.349 1.00 78.19 85 ILE A N 1
ATOM 673 C CA . ILE A 1 85 ? 13.336 8.987 -3.361 1.00 78.19 85 ILE A CA 1
ATOM 674 C C . ILE A 1 85 ? 14.530 8.257 -3.985 1.00 78.19 85 ILE A C 1
ATOM 676 O O . ILE A 1 85 ? 15.211 8.836 -4.830 1.00 78.19 85 ILE A O 1
ATOM 680 N N . PHE A 1 86 ? 14.782 7.016 -3.566 1.00 70.12 86 PHE A N 1
ATOM 681 C CA . PHE A 1 86 ? 15.872 6.169 -4.063 1.00 70.12 86 PHE A CA 1
ATOM 682 C C . PHE A 1 86 ? 15.408 5.393 -5.302 1.00 70.12 86 PHE A C 1
ATOM 684 O O . PHE A 1 86 ? 16.097 5.422 -6.343 1.00 70.12 86 PHE A O 1
#

Solvent-accessible surface area (backbone atoms only — not comparable to full-atom values): 4849 Å² total; per-residue (Å²): 128,64,68,64,56,51,31,51,50,29,43,50,53,18,51,52,45,52,52,47,64,61,46,35,62,77,69,70,57,77,68,86,50,66,69,59,43,55,48,63,68,45,48,28,55,53,30,42,52,52,26,49,52,53,51,49,55,54,27,58,73,70,70,64,74,57,76,71,64,54,56,56,53,52,52,53,50,51,54,52,52,50,64,71,74,106

Nearest PDB structures (foldseek):
  7wg5-assembly1_E  TM=6.009E-01  e=1.287E+00  Arabidopsis thaliana

Radius of gyration: 15.18 Å; Cα contacts (8 Å, |Δi|>4): 50; chains: 1; bounding box: 38×22×41 Å

pLDDT: mean 81.0, std 7.29, range [55.94, 91.75]

Organism: NCBI:txid2867266

Secondary structure (DSSP, 8-state):
-HHHHHHHHHHHHHHHHHHHHHHHHHTT-----HHHHHHHHHHHHHHHHHHHHHHHHHHHHTT---THHHHHHHHHHHHHHHHHH-

Sequence (86 aa):
MNLYRAKYLLYLLALIGMLLLVVLPLLSITVENPFLSKTIVVLPFVLVLMGKSLSIIDKKRNREMGLKDWTFTIGLTISMVLFLIF

Foldseek 3Di:
DVLVVLLVVLLVVLVVLVVCLVVCVVVVNDDPDPVVVLVSVLSSLVSNLVSLVSVQVVCVVVVNDDPVSVVVSVVSVVVSVVSVVD